Protein AF-A0A914HEH4-F1 (afdb_monomer_lite)

Structure (mmCIF, N/CA/C/O backbone):
data_AF-A0A914HEH4-F1
#
_entry.id   AF-A0A914HEH4-F1
#
loop_
_atom_site.group_PDB
_atom_site.id
_atom_site.type_symbol
_atom_site.label_atom_id
_atom_site.label_alt_id
_atom_site.label_comp_id
_atom_site.label_asym_id
_atom_site.label_entity_id
_atom_site.label_seq_id
_atom_site.pdbx_PDB_ins_code
_atom_site.Cartn_x
_atom_site.Cartn_y
_atom_site.Cartn_z
_atom_site.occupancy
_atom_site.B_iso_or_equiv
_atom_site.auth_seq_id
_atom_site.auth_comp_id
_atom_site.auth_asym_id
_atom_site.auth_atom_id
_atom_site.pdbx_PDB_model_num
ATOM 1 N N . MET A 1 1 ? 7.143 2.475 -22.987 1.00 46.62 1 MET A N 1
ATOM 2 C CA . MET A 1 1 ? 7.900 1.400 -22.315 1.00 46.62 1 MET A CA 1
ATOM 3 C C . MET A 1 1 ? 6.890 0.504 -21.623 1.00 46.62 1 MET A C 1
ATOM 5 O O . MET A 1 1 ? 6.041 1.029 -20.912 1.00 46.62 1 MET A O 1
ATOM 9 N N . ALA A 1 2 ? 6.877 -0.792 -21.928 1.00 50.47 2 ALA A N 1
ATOM 10 C CA . ALA A 1 2 ? 6.010 -1.737 -21.229 1.00 50.47 2 ALA A CA 1
ATOM 11 C C . ALA A 1 2 ? 6.689 -2.103 -19.906 1.00 50.47 2 ALA A C 1
ATOM 13 O O . ALA A 1 2 ? 7.852 -2.482 -19.919 1.00 50.47 2 ALA A O 1
ATOM 14 N N . VAL A 1 3 ? 5.987 -1.950 -18.785 1.00 66.00 3 VAL A N 1
ATOM 15 C CA . VAL A 1 3 ? 6.497 -2.358 -17.470 1.00 66.00 3 VAL A CA 1
ATOM 16 C C . VAL A 1 3 ? 6.134 -3.824 -17.281 1.00 66.00 3 VAL A C 1
ATOM 18 O O . VAL A 1 3 ? 4.951 -4.175 -17.317 1.00 66.00 3 VAL A O 1
ATOM 21 N N . SER A 1 4 ? 7.134 -4.685 -17.123 1.00 76.50 4 SER A N 1
ATOM 22 C CA . SER A 1 4 ? 6.927 -6.079 -16.739 1.00 76.50 4 SER A CA 1
ATOM 23 C C . SER A 1 4 ? 6.820 -6.169 -15.211 1.00 76.50 4 SER A C 1
ATOM 25 O O . SER A 1 4 ? 7.372 -5.349 -14.479 1.00 76.50 4 SER A O 1
ATOM 27 N N . MET A 1 5 ? 6.029 -7.116 -14.705 1.00 83.50 5 MET A N 1
ATOM 28 C CA . MET A 1 5 ? 5.818 -7.304 -13.266 1.00 83.50 5 MET A CA 1
ATOM 29 C C . MET A 1 5 ? 6.106 -8.747 -12.882 1.00 83.50 5 MET A C 1
ATOM 31 O O . MET A 1 5 ? 5.679 -9.666 -13.578 1.00 83.50 5 MET A O 1
ATOM 35 N N . ILE A 1 6 ? 6.766 -8.933 -11.741 1.00 84.12 6 ILE A N 1
ATOM 36 C CA . ILE A 1 6 ? 7.040 -10.248 -11.158 1.00 84.12 6 ILE A CA 1
ATOM 37 C C . ILE A 1 6 ? 6.325 -10.388 -9.820 1.00 84.12 6 ILE A C 1
ATOM 39 O O . ILE A 1 6 ? 6.204 -9.433 -9.051 1.00 84.12 6 ILE A O 1
ATOM 43 N N . ARG A 1 7 ? 5.850 -11.605 -9.548 1.00 84.94 7 ARG A N 1
ATOM 44 C CA . ARG A 1 7 ? 5.391 -12.034 -8.226 1.00 84.94 7 ARG A CA 1
ATOM 45 C C . ARG A 1 7 ? 6.546 -12.712 -7.510 1.00 84.94 7 ARG A C 1
ATOM 47 O O . ARG A 1 7 ? 7.083 -13.697 -8.003 1.00 84.94 7 ARG A O 1
ATOM 54 N N . HIS A 1 8 ? 6.902 -12.191 -6.347 1.00 82.88 8 HIS A N 1
ATOM 55 C CA . HIS A 1 8 ? 7.969 -12.729 -5.516 1.00 82.88 8 HIS A CA 1
ATOM 56 C C . HIS A 1 8 ? 7.427 -13.069 -4.128 1.00 82.88 8 HIS A C 1
ATOM 58 O O . HIS A 1 8 ? 6.605 -12.338 -3.580 1.00 82.88 8 HIS A O 1
ATOM 64 N N . THR A 1 9 ? 7.879 -14.167 -3.529 1.00 81.81 9 THR A N 1
ATOM 65 C CA . THR A 1 9 ? 7.542 -14.495 -2.138 1.00 81.81 9 THR A CA 1
ATOM 66 C C . THR A 1 9 ? 8.426 -13.670 -1.206 1.00 81.81 9 THR A C 1
ATOM 68 O O . THR A 1 9 ? 9.646 -13.722 -1.350 1.00 81.81 9 THR A O 1
ATOM 71 N N . PRO A 1 10 ? 7.878 -12.926 -0.231 1.00 68.50 10 PRO A N 1
ATOM 72 C CA . PRO A 1 10 ? 8.668 -12.066 0.641 1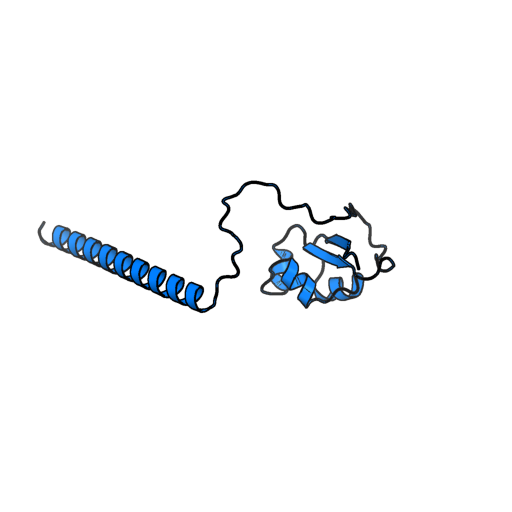.00 68.50 10 PRO A CA 1
ATOM 73 C C . PRO A 1 10 ? 9.407 -12.879 1.713 1.00 68.50 10 PRO A C 1
ATOM 75 O O . PRO A 1 10 ? 9.090 -12.839 2.896 1.00 68.50 10 PRO A O 1
ATOM 78 N N . ALA A 1 11 ? 10.417 -13.633 1.285 1.00 68.44 11 ALA A N 1
ATOM 79 C CA . ALA A 1 11 ? 11.369 -14.300 2.169 1.00 68.44 11 ALA A CA 1
ATOM 80 C C . ALA A 1 11 ? 12.499 -13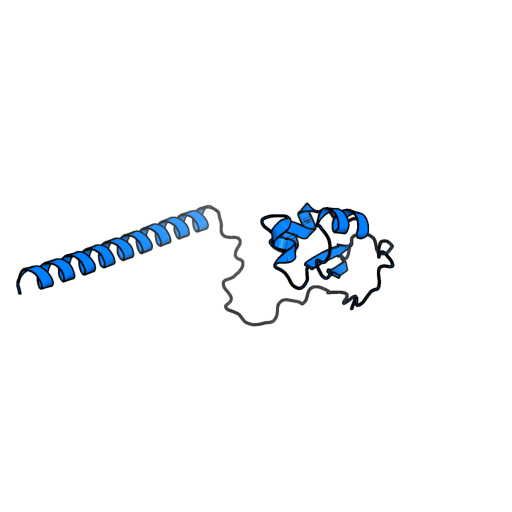.355 2.613 1.00 68.44 11 ALA A C 1
ATOM 82 O O . ALA A 1 11 ? 13.276 -13.684 3.506 1.00 68.44 11 ALA A O 1
ATOM 83 N N . ARG A 1 12 ? 12.619 -12.188 1.971 1.00 68.81 12 ARG A N 1
ATOM 84 C CA . ARG A 1 12 ? 13.696 -11.222 2.194 1.00 68.81 12 ARG A CA 1
ATOM 85 C C . ARG A 1 12 ? 13.148 -9.811 2.420 1.00 68.81 12 ARG A C 1
ATOM 87 O O . ARG A 1 12 ? 11.984 -9.539 2.144 1.00 68.81 12 ARG A O 1
ATOM 94 N N . SER A 1 13 ? 14.000 -8.910 2.908 1.00 82.56 13 SER A N 1
ATOM 95 C CA . SER A 1 13 ? 13.651 -7.506 3.154 1.00 82.56 13 SER A CA 1
ATOM 96 C C . SER A 1 13 ? 13.430 -6.720 1.857 1.00 82.56 13 SER A C 1
ATOM 98 O O . SER A 1 13 ? 13.996 -7.044 0.813 1.00 82.56 13 SER A O 1
ATOM 100 N N . THR A 1 14 ? 12.669 -5.630 1.928 1.00 78.19 14 THR A N 1
ATOM 101 C CA . THR A 1 14 ? 12.433 -4.692 0.813 1.00 78.19 14 THR A CA 1
ATOM 102 C C . THR A 1 14 ? 13.727 -4.188 0.166 1.00 78.19 14 THR A C 1
ATOM 104 O O . THR A 1 14 ? 13.833 -4.210 -1.056 1.00 78.19 14 THR A O 1
ATOM 107 N N . ASN A 1 15 ? 14.740 -3.843 0.968 1.00 84.25 15 ASN A N 1
ATOM 108 C CA . ASN A 1 15 ? 16.058 -3.412 0.478 1.00 84.25 15 ASN A CA 1
ATOM 109 C C . ASN A 1 15 ? 16.745 -4.489 -0.375 1.00 84.25 15 ASN A C 1
ATOM 111 O O . ASN A 1 15 ? 17.398 -4.193 -1.370 1.00 84.25 15 ASN A O 1
ATOM 115 N N . SER A 1 16 ? 16.601 -5.761 0.005 1.00 82.88 16 SER A N 1
ATOM 116 C CA . SER A 1 16 ? 17.177 -6.850 -0.783 1.00 82.88 16 SER A CA 1
ATOM 117 C C . SER A 1 16 ? 16.453 -7.039 -2.118 1.00 82.88 16 SER A C 1
ATOM 119 O O . SER A 1 16 ? 17.099 -7.372 -3.106 1.00 82.88 16 SER A O 1
ATOM 121 N N . LEU A 1 17 ? 15.138 -6.789 -2.163 1.00 82.56 17 LEU A N 1
ATOM 122 C CA . LEU A 1 17 ? 14.346 -6.850 -3.392 1.00 82.56 17 LEU A CA 1
ATOM 123 C C . LEU A 1 17 ? 14.712 -5.713 -4.346 1.00 82.56 17 LEU A C 1
ATOM 125 O O . LEU A 1 17 ? 14.886 -5.959 -5.535 1.00 82.56 17 LEU A O 1
ATOM 129 N N . GLU A 1 18 ? 14.898 -4.504 -3.818 1.00 84.50 18 GLU A N 1
ATOM 130 C CA . GLU A 1 18 ? 15.374 -3.344 -4.578 1.00 84.50 18 GLU A CA 1
ATOM 131 C C . GLU A 1 18 ? 16.719 -3.626 -5.259 1.00 84.50 18 GLU A C 1
ATOM 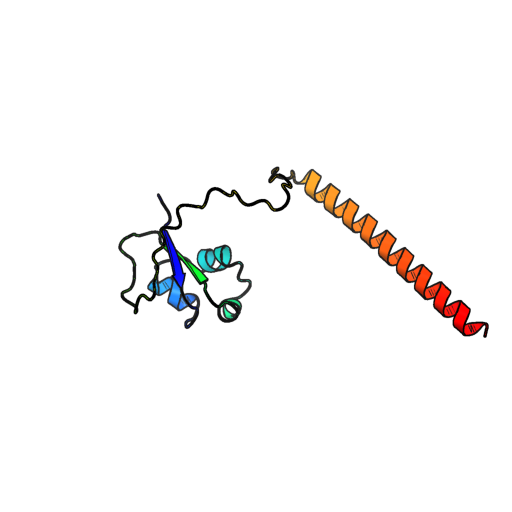133 O O . GLU A 1 18 ? 16.856 -3.426 -6.464 1.00 84.50 18 GLU A O 1
ATOM 138 N N . LEU A 1 19 ? 17.683 -4.193 -4.526 1.00 82.94 19 LEU A N 1
ATOM 139 C CA . LEU A 1 19 ? 18.986 -4.559 -5.091 1.00 82.94 19 LEU A CA 1
ATOM 140 C C . LEU A 1 19 ? 18.908 -5.709 -6.105 1.00 82.94 19 LEU A C 1
ATOM 142 O O . LEU A 1 19 ? 19.648 -5.707 -7.085 1.00 82.94 19 LEU A O 1
ATOM 146 N N . CYS A 1 20 ? 18.039 -6.697 -5.875 1.00 81.25 20 CYS A N 1
ATOM 147 C CA . CYS A 1 20 ? 17.923 -7.864 -6.753 1.00 81.25 20 CYS A CA 1
ATOM 148 C C . CYS A 1 20 ? 17.275 -7.514 -8.097 1.00 81.25 20 CYS A C 1
ATOM 150 O O . CYS A 1 20 ? 17.753 -7.955 -9.139 1.00 81.25 20 CYS A O 1
ATOM 152 N N . TYR A 1 21 ? 16.194 -6.735 -8.068 1.00 79.44 21 TYR A N 1
ATOM 153 C CA . TYR A 1 21 ? 15.364 -6.460 -9.243 1.00 79.44 21 TYR A CA 1
ATOM 154 C C . TYR A 1 21 ? 15.614 -5.074 -9.857 1.00 79.44 21 TYR A C 1
ATOM 156 O O . TYR A 1 21 ? 14.959 -4.713 -10.831 1.00 79.44 21 TYR A O 1
ATOM 164 N N . LYS A 1 22 ? 16.555 -4.295 -9.295 1.00 82.56 22 LYS A N 1
ATOM 165 C CA . LYS A 1 22 ? 16.818 -2.888 -9.656 1.00 82.56 22 LYS A CA 1
ATOM 166 C C . LYS A 1 22 ? 15.545 -2.029 -9.669 1.00 82.56 22 LYS A C 1
ATOM 168 O O . LYS A 1 22 ? 15.417 -1.086 -10.447 1.00 82.56 22 LYS A O 1
ATOM 173 N N . SER A 1 23 ? 14.599 -2.354 -8.797 1.00 84.00 23 SER A N 1
ATOM 174 C CA . SER A 1 23 ? 13.326 -1.645 -8.654 1.00 84.00 23 SER A CA 1
ATOM 175 C C . SER A 1 23 ? 13.402 -0.690 -7.477 1.00 84.00 23 SER A C 1
ATOM 177 O O . SER A 1 23 ? 13.978 -1.037 -6.450 1.00 84.00 23 SER A O 1
ATOM 179 N N . SER A 1 24 ? 12.750 0.469 -7.551 1.00 88.25 24 SER A N 1
ATOM 180 C CA . SER A 1 24 ? 12.715 1.367 -6.397 1.00 88.25 24 SER A CA 1
ATOM 181 C C . SER A 1 24 ? 11.908 0.762 -5.244 1.00 88.25 24 SER A C 1
ATOM 183 O O . SER A 1 24 ? 10.756 0.343 -5.422 1.00 88.25 24 SER A O 1
ATOM 185 N N . MET A 1 25 ? 12.457 0.808 -4.024 1.00 87.69 25 MET A N 1
ATOM 186 C CA . MET A 1 25 ? 11.731 0.416 -2.810 1.00 87.69 25 MET A CA 1
ATOM 187 C C . MET A 1 25 ? 10.390 1.158 -2.681 1.00 87.69 25 MET A C 1
ATOM 189 O O . MET A 1 25 ? 9.392 0.575 -2.246 1.00 87.69 25 MET A O 1
ATOM 193 N N . PHE A 1 26 ? 10.342 2.438 -3.066 1.00 88.12 26 PHE A N 1
ATOM 194 C CA . PHE A 1 26 ? 9.116 3.236 -3.012 1.00 88.12 26 PHE A CA 1
ATOM 195 C C . PHE A 1 26 ? 8.024 2.665 -3.924 1.00 88.12 26 PHE A C 1
ATOM 197 O O . PHE A 1 26 ? 6.859 2.580 -3.533 1.00 88.12 26 PHE A O 1
ATOM 204 N N . GLU A 1 27 ? 8.392 2.220 -5.122 1.00 88.31 27 GLU A N 1
ATOM 205 C CA . GLU A 1 27 ? 7.447 1.661 -6.085 1.00 88.31 27 GLU A CA 1
ATOM 206 C C . GLU A 1 27 ? 6.935 0.295 -5.648 1.00 88.31 27 GLU A C 1
ATOM 208 O O . GLU A 1 27 ? 5.729 0.052 -5.719 1.00 88.31 27 GLU A O 1
ATOM 213 N N . ILE A 1 28 ? 7.818 -0.552 -5.109 1.00 88.38 28 ILE A N 1
ATOM 214 C CA . ILE A 1 28 ? 7.438 -1.840 -4.517 1.00 88.38 28 ILE A CA 1
ATOM 215 C C . ILE A 1 28 ? 6.431 -1.613 -3.381 1.00 88.38 28 ILE A C 1
ATOM 217 O O . ILE A 1 28 ? 5.381 -2.265 -3.340 1.00 88.38 28 ILE A O 1
ATOM 221 N N . LYS A 1 29 ? 6.696 -0.650 -2.485 1.00 90.56 29 LYS A N 1
ATOM 222 C CA . LYS A 1 29 ? 5.776 -0.283 -1.393 1.00 90.56 29 LYS A CA 1
ATOM 223 C C . LYS A 1 29 ? 4.436 0.216 -1.921 1.00 90.56 29 LYS A C 1
ATOM 225 O O . LYS A 1 29 ? 3.394 -0.256 -1.464 1.00 90.56 29 LYS A O 1
ATOM 230 N N . ARG A 1 30 ? 4.453 1.119 -2.904 1.00 91.25 30 ARG A N 1
ATOM 231 C CA . ARG A 1 30 ? 3.248 1.700 -3.512 1.00 91.25 30 ARG A CA 1
ATOM 232 C C . ARG A 1 30 ? 2.383 0.635 -4.186 1.00 91.25 30 ARG A C 1
ATOM 234 O O . ARG A 1 30 ? 1.189 0.560 -3.902 1.00 91.25 30 ARG A O 1
ATOM 241 N N . LEU A 1 31 ? 2.977 -0.219 -5.020 1.00 90.06 31 LEU A N 1
ATOM 242 C CA . LEU A 1 31 ? 2.271 -1.289 -5.738 1.00 90.06 31 LEU A CA 1
ATOM 243 C C . LEU A 1 31 ? 1.640 -2.300 -4.782 1.00 90.06 31 LEU A C 1
ATOM 245 O O . LEU A 1 31 ? 0.507 -2.739 -4.979 1.00 90.06 31 LEU A O 1
ATOM 249 N N . ASN A 1 32 ? 2.345 -2.623 -3.701 1.00 88.50 32 ASN A N 1
ATOM 250 C CA . ASN A 1 32 ? 1.865 -3.569 -2.704 1.00 88.50 32 ASN A CA 1
ATOM 251 C C . ASN A 1 32 ? 1.075 -2.911 -1.568 1.00 88.50 32 ASN A C 1
ATOM 253 O O . ASN A 1 32 ? 0.688 -3.623 -0.644 1.00 88.50 32 ASN A O 1
ATOM 257 N N . LYS A 1 33 ? 0.797 -1.602 -1.608 1.00 91.75 33 LYS A N 1
ATOM 258 C CA . LYS A 1 33 ? 0.085 -0.873 -0.539 1.00 91.75 33 LYS A CA 1
ATOM 259 C C . LYS A 1 33 ? 0.681 -1.138 0.856 1.00 91.75 33 LYS A C 1
ATOM 261 O O . LYS A 1 33 ? -0.047 -1.384 1.818 1.00 91.75 33 LYS A O 1
ATOM 266 N N . LEU A 1 34 ? 2.011 -1.159 0.945 1.00 90.44 34 LEU A N 1
ATOM 267 C CA . LEU A 1 34 ? 2.736 -1.404 2.192 1.00 90.44 34 LEU A CA 1
ATOM 268 C C . LEU A 1 34 ? 2.924 -0.087 2.943 1.00 90.44 34 LEU A C 1
ATOM 270 O O . LEU A 1 34 ? 3.410 0.888 2.375 1.00 90.44 34 LEU A O 1
ATOM 274 N N . TRP A 1 35 ? 2.571 -0.080 4.227 1.00 88.50 35 TRP A N 1
ATOM 275 C CA . TRP A 1 35 ? 2.723 1.084 5.107 1.00 88.50 35 TRP A CA 1
ATOM 276 C C . TRP A 1 35 ? 4.099 1.128 5.783 1.00 88.50 35 TRP A C 1
ATOM 278 O O . TRP A 1 35 ? 4.599 2.197 6.117 1.00 88.50 35 TRP A O 1
ATOM 288 N N . SER A 1 36 ? 4.727 -0.035 5.967 1.00 88.50 36 SER A N 1
ATOM 289 C CA . SER A 1 36 ? 6.061 -0.197 6.548 1.00 88.50 36 SER A CA 1
ATOM 290 C C . SER A 1 36 ? 6.803 -1.353 5.875 1.00 88.50 36 SER A C 1
ATOM 292 O O . SER A 1 36 ? 6.177 -2.222 5.269 1.00 88.50 36 SER A O 1
ATOM 294 N N . ASP A 1 37 ? 8.130 -1.408 6.015 1.00 86.56 37 ASP A N 1
ATOM 295 C CA . ASP A 1 37 ? 8.940 -2.517 5.482 1.00 86.56 37 ASP A CA 1
ATOM 296 C C . ASP A 1 37 ? 8.548 -3.874 6.074 1.00 86.56 37 ASP A C 1
ATOM 298 O O . ASP A 1 37 ? 8.525 -4.881 5.374 1.00 86.56 37 ASP A O 1
ATOM 302 N N . GLN A 1 38 ? 8.155 -3.893 7.349 1.00 87.38 38 GLN A N 1
ATOM 303 C CA . GLN A 1 38 ? 7.729 -5.115 8.032 1.00 87.38 38 GLN A CA 1
ATOM 304 C C . GLN A 1 38 ? 6.381 -5.641 7.519 1.00 87.38 38 GLN A C 1
ATOM 306 O O . GLN A 1 38 ? 6.111 -6.834 7.615 1.00 87.38 38 GLN A O 1
ATOM 311 N N . SER A 1 39 ? 5.556 -4.779 6.910 1.00 87.31 39 SER A N 1
ATOM 312 C CA . SER A 1 39 ? 4.272 -5.188 6.316 1.00 87.31 39 SER A CA 1
ATOM 313 C C . SER A 1 39 ? 4.449 -6.166 5.148 1.00 87.31 39 SER A C 1
ATOM 315 O O . SER A 1 39 ? 3.495 -6.835 4.755 1.00 87.31 39 SER A O 1
ATOM 317 N N . LEU A 1 40 ? 5.660 -6.249 4.587 1.00 86.50 40 LEU A N 1
ATOM 318 C CA . LEU A 1 40 ? 6.010 -7.174 3.516 1.00 86.50 40 LEU A CA 1
ATOM 319 C C . LEU A 1 40 ? 5.808 -8.638 3.941 1.00 86.50 40 LEU A C 1
ATOM 321 O O . LEU A 1 40 ? 5.246 -9.420 3.182 1.00 86.50 40 LEU A O 1
ATOM 325 N N . TYR A 1 41 ? 6.187 -8.983 5.177 1.00 85.62 41 TYR A N 1
ATOM 326 C CA . TYR A 1 41 ? 6.107 -10.350 5.709 1.00 85.62 41 TYR A CA 1
ATOM 327 C C . TYR A 1 41 ? 4.676 -10.812 5.999 1.00 85.62 41 TYR A C 1
ATOM 329 O O . TYR A 1 41 ? 4.429 -11.998 6.196 1.00 85.62 41 TYR A O 1
ATOM 337 N N . CYS A 1 42 ? 3.713 -9.889 6.013 1.00 85.56 42 CYS A N 1
ATOM 338 C CA . CYS A 1 42 ? 2.298 -10.216 6.170 1.00 85.56 42 CYS A CA 1
ATOM 339 C C . CYS A 1 42 ? 1.649 -10.675 4.857 1.00 85.56 42 CYS A C 1
ATOM 341 O O . CYS A 1 42 ? 0.470 -11.033 4.854 1.00 85.56 42 CYS A O 1
ATOM 343 N N . LYS A 1 43 ? 2.375 -10.621 3.733 1.00 83.81 43 LYS A N 1
ATOM 344 C CA . LYS A 1 43 ? 1.856 -10.999 2.420 1.00 83.81 43 LYS A CA 1
ATOM 345 C C . LYS A 1 43 ? 2.442 -12.326 1.948 1.00 83.81 43 LYS A C 1
ATOM 347 O O . LYS A 1 43 ? 3.629 -12.560 2.135 1.00 83.81 43 LYS A O 1
ATOM 352 N N . PRO A 1 44 ? 1.641 -13.173 1.282 1.00 85.19 44 PRO A N 1
ATOM 353 C CA . PRO A 1 44 ? 2.160 -14.392 0.667 1.00 85.19 44 PRO A CA 1
ATOM 354 C C . PRO A 1 44 ? 3.022 -14.085 -0.568 1.00 85.19 44 PRO A C 1
ATOM 356 O O . PRO A 1 44 ? 3.983 -14.793 -0.849 1.00 85.19 44 PRO A O 1
ATOM 359 N N . GLU A 1 45 ? 2.698 -13.009 -1.289 1.00 88.06 45 GLU A N 1
ATOM 360 C CA . GLU A 1 45 ? 3.383 -12.582 -2.507 1.00 88.06 45 GLU A CA 1
ATOM 361 C C . GLU A 1 45 ? 3.439 -11.059 -2.590 1.00 88.06 45 GLU A C 1
ATOM 363 O O . GLU A 1 45 ? 2.541 -10.353 -2.111 1.00 88.06 45 GLU A O 1
ATOM 368 N N . VAL A 1 46 ? 4.483 -10.563 -3.245 1.00 88.25 46 VAL A N 1
ATOM 369 C CA . VAL A 1 46 ? 4.722 -9.146 -3.492 1.00 88.25 46 VAL A CA 1
ATOM 370 C C . VAL A 1 46 ? 4.980 -8.910 -4.974 1.00 88.25 46 VAL A C 1
ATOM 372 O O . VAL A 1 46 ? 5.658 -9.690 -5.639 1.00 88.25 46 VAL A O 1
ATOM 375 N N . LEU A 1 47 ? 4.393 -7.839 -5.497 1.00 88.00 47 LEU A N 1
ATOM 376 C CA . LEU A 1 47 ? 4.535 -7.414 -6.885 1.00 88.00 47 LEU A CA 1
ATOM 377 C C . LEU A 1 47 ? 5.749 -6.500 -7.031 1.00 88.00 47 LEU A C 1
ATOM 379 O O . LEU A 1 47 ? 5.855 -5.502 -6.318 1.00 88.00 47 LEU A O 1
ATOM 383 N N . ILE A 1 48 ? 6.641 -6.821 -7.958 1.00 88.31 48 ILE A N 1
ATOM 384 C CA . ILE A 1 4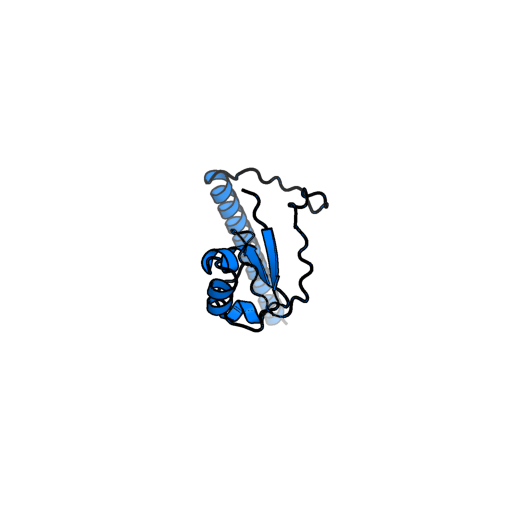8 ? 7.870 -6.063 -8.196 1.00 88.31 48 ILE A CA 1
ATOM 385 C C . ILE A 1 48 ? 7.876 -5.588 -9.656 1.00 88.31 48 ILE A C 1
ATOM 387 O O . ILE A 1 48 ? 7.702 -6.421 -10.549 1.00 88.31 48 ILE A O 1
ATOM 391 N N . PRO A 1 49 ? 8.025 -4.274 -9.916 1.00 85.81 49 PRO A N 1
ATOM 392 C CA . PRO A 1 49 ? 8.109 -3.745 -11.271 1.00 85.81 49 PRO A CA 1
ATOM 393 C C . PRO A 1 49 ? 9.524 -3.923 -11.829 1.00 85.81 49 PRO A C 1
ATOM 395 O O . PRO A 1 49 ? 10.497 -3.591 -11.155 1.00 85.81 49 PRO A O 1
ATOM 398 N N . ILE A 1 50 ? 9.641 -4.398 -13.065 1.00 83.88 50 ILE A N 1
ATOM 399 C CA . ILE A 1 50 ? 10.911 -4.493 -13.786 1.00 83.88 50 ILE A CA 1
ATOM 400 C C . ILE A 1 50 ? 10.898 -3.489 -14.931 1.00 83.88 50 ILE A C 1
ATOM 402 O O . ILE A 1 50 ? 9.963 -3.434 -15.734 1.00 83.88 50 ILE A O 1
ATOM 406 N N . PHE A 1 51 ? 11.949 -2.676 -14.968 1.00 76.44 51 PHE A N 1
ATOM 407 C CA . PHE A 1 51 ? 12.139 -1.632 -15.972 1.00 76.44 51 PHE A CA 1
ATOM 408 C C . PHE A 1 51 ? 13.124 -2.046 -17.067 1.00 76.44 51 PHE A C 1
ATOM 410 O O . PHE A 1 51 ? 12.985 -1.585 -18.197 1.00 76.44 51 PHE A O 1
ATOM 417 N N . ASP A 1 52 ? 14.042 -2.962 -16.748 1.00 70.69 52 ASP A N 1
ATOM 418 C CA . ASP A 1 52 ? 15.046 -3.487 -17.668 1.00 70.69 52 ASP A CA 1
ATOM 419 C C . ASP A 1 52 ? 14.793 -4.978 -17.920 1.00 70.69 52 ASP A C 1
ATOM 421 O O . ASP A 1 52 ? 14.847 -5.782 -16.987 1.00 70.69 52 ASP A O 1
ATOM 425 N N . ASP A 1 53 ? 14.570 -5.366 -19.180 1.00 61.84 53 ASP A N 1
ATOM 426 C CA . ASP A 1 53 ? 14.357 -6.772 -19.572 1.00 61.84 53 ASP A CA 1
ATOM 427 C C . ASP A 1 53 ? 15.565 -7.682 -19.236 1.00 61.84 53 ASP A C 1
ATOM 429 O O . ASP A 1 53 ? 15.409 -8.896 -19.115 1.00 61.84 53 ASP A O 1
ATOM 433 N N . ASP A 1 54 ? 16.749 -7.103 -19.008 1.00 58.06 54 ASP A N 1
ATOM 434 C CA . ASP A 1 54 ? 17.986 -7.826 -18.679 1.00 58.06 54 ASP A CA 1
ATOM 435 C C . ASP A 1 54 ? 18.177 -8.089 -17.172 1.00 58.06 54 ASP A C 1
ATOM 437 O O . ASP A 1 54 ? 19.153 -8.725 -16.766 1.00 58.06 54 ASP A O 1
ATOM 441 N N . CYS A 1 55 ? 17.286 -7.583 -16.310 1.00 55.12 55 CYS A N 1
ATOM 442 C CA . CYS A 1 55 ? 17.474 -7.606 -14.858 1.00 55.12 55 CYS A CA 1
ATOM 443 C C . CYS A 1 55 ? 16.564 -8.611 -14.140 1.00 55.12 55 CYS A C 1
ATOM 445 O O . CYS A 1 55 ? 15.861 -8.269 -13.189 1.00 55.12 55 CYS A O 1
ATOM 447 N N . VAL A 1 56 ? 16.597 -9.871 -14.571 1.00 58.34 56 VAL A N 1
ATOM 448 C CA . VAL A 1 56 ? 16.013 -10.984 -13.810 1.00 58.34 56 VAL A CA 1
ATOM 449 C C . VAL A 1 56 ? 17.153 -11.725 -13.108 1.00 58.34 56 VAL A C 1
ATOM 45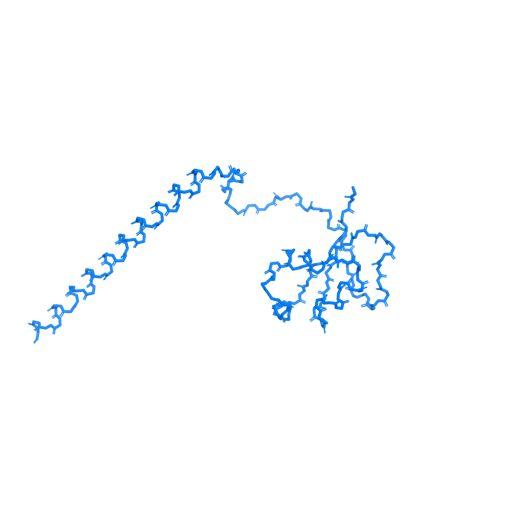1 O O . VAL A 1 56 ? 17.937 -12.412 -13.769 1.00 58.34 56 VAL A O 1
ATOM 454 N N . PRO A 1 57 ? 17.336 -11.568 -11.786 1.00 56.81 57 PRO A N 1
ATOM 455 C CA . PRO A 1 57 ? 18.357 -12.322 -11.077 1.00 56.81 57 PRO A CA 1
ATOM 456 C C . PRO A 1 57 ? 18.008 -13.815 -11.137 1.00 56.81 57 PRO A C 1
ATOM 458 O O . PRO A 1 57 ? 16.883 -14.201 -10.833 1.00 56.81 57 PRO A O 1
ATOM 461 N N . ASN A 1 58 ? 18.984 -14.655 -11.504 1.00 51.50 58 ASN A N 1
ATOM 462 C CA . ASN A 1 58 ? 18.915 -16.126 -11.511 1.00 51.50 58 ASN A CA 1
ATOM 463 C C . ASN A 1 58 ? 18.743 -16.699 -10.084 1.00 51.50 58 ASN A C 1
ATOM 465 O O . ASN A 1 58 ? 19.608 -17.402 -9.564 1.00 51.50 58 ASN A O 1
ATOM 469 N N . LEU A 1 59 ? 17.653 -16.363 -9.402 1.00 49.97 59 LEU A N 1
ATOM 470 C CA . LEU A 1 59 ? 17.310 -16.846 -8.071 1.00 49.97 59 LEU A CA 1
ATOM 471 C C . LEU A 1 59 ? 16.112 -17.773 -8.221 1.00 49.97 59 LEU A C 1
ATOM 473 O O . LEU A 1 59 ? 14.992 -17.286 -8.251 1.00 49.97 59 LEU A O 1
ATOM 477 N N . SER A 1 60 ? 16.376 -19.082 -8.352 1.00 43.09 60 SER A N 1
ATOM 478 C CA . SER A 1 60 ? 15.405 -20.192 -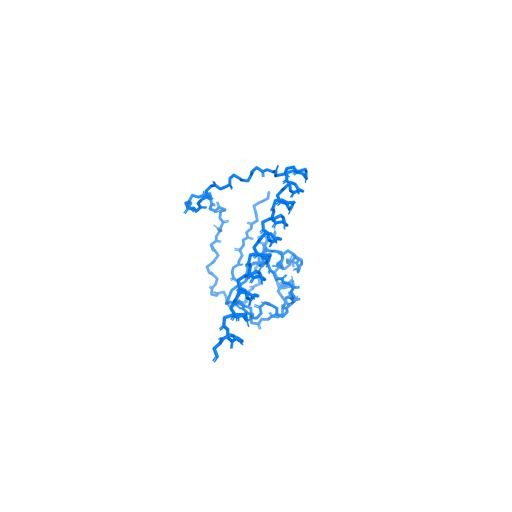8.368 1.00 43.09 60 SER A CA 1
ATOM 479 C C . SER A 1 60 ? 13.968 -19.749 -8.629 1.00 43.09 60 SER A C 1
ATOM 481 O O . SER A 1 60 ? 13.125 -19.714 -7.731 1.00 43.09 60 SER A O 1
ATOM 483 N N . LEU A 1 61 ? 13.742 -19.361 -9.882 1.00 48.69 61 LEU A N 1
ATOM 484 C CA . LEU A 1 61 ? 12.469 -18.924 -10.407 1.00 48.69 61 LEU A CA 1
ATOM 485 C C . LEU A 1 61 ? 11.462 -20.073 -10.288 1.00 48.69 61 LEU A C 1
ATOM 487 O O . LEU A 1 61 ? 11.341 -20.897 -11.188 1.00 48.69 61 LEU A O 1
ATOM 491 N N . ASN A 1 62 ? 10.647 -20.065 -9.237 1.00 44.69 62 ASN A N 1
ATOM 492 C CA . ASN A 1 62 ? 9.275 -20.575 -9.344 1.00 44.69 62 ASN A CA 1
ATOM 493 C C . ASN A 1 62 ? 8.379 -19.524 -10.045 1.00 44.69 62 ASN A C 1
ATOM 495 O O . ASN A 1 62 ? 7.177 -19.425 -9.801 1.00 44.69 62 ASN A O 1
ATOM 499 N N . GLU A 1 63 ? 8.992 -18.680 -10.881 1.00 50.44 63 GLU A N 1
ATOM 500 C CA . GLU A 1 63 ? 8.403 -17.507 -11.499 1.00 50.44 63 GLU A CA 1
ATOM 501 C C . GLU A 1 63 ? 7.623 -17.938 -12.735 1.00 50.44 63 GLU A C 1
ATOM 503 O O . GLU A 1 63 ? 8.161 -18.183 -13.816 1.00 50.44 63 GLU A O 1
ATOM 508 N N . LYS A 1 64 ? 6.302 -17.950 -12.587 1.00 48.66 64 LYS A N 1
ATOM 509 C CA . LYS A 1 64 ? 5.445 -17.612 -13.714 1.00 48.66 64 LYS A CA 1
ATOM 510 C C . LYS A 1 64 ? 5.692 -16.135 -14.001 1.00 48.66 64 LYS A C 1
ATOM 512 O O . LYS A 1 64 ? 5.116 -15.266 -13.349 1.00 48.66 64 LYS A O 1
ATOM 517 N N . THR A 1 65 ? 6.585 -15.850 -14.946 1.00 47.84 65 THR A N 1
ATOM 518 C CA . THR A 1 65 ? 6.662 -14.554 -15.627 1.00 47.84 65 THR A CA 1
ATOM 519 C C . THR A 1 65 ? 5.408 -14.414 -16.482 1.00 47.84 65 THR A C 1
ATOM 521 O O . THR A 1 65 ? 5.427 -14.462 -17.711 1.00 47.84 65 THR A O 1
ATOM 524 N N . ASP A 1 66 ? 4.266 -14.266 -15.816 1.00 45.34 66 ASP A N 1
ATOM 525 C CA . ASP A 1 66 ? 3.085 -13.766 -16.478 1.00 45.34 66 ASP A CA 1
ATOM 526 C C . ASP A 1 66 ? 3.444 -12.337 -16.866 1.00 45.34 66 ASP A C 1
ATOM 528 O O . ASP A 1 66 ? 3.564 -11.451 -16.020 1.00 45.34 66 ASP A O 1
ATOM 532 N N . ARG A 1 67 ? 3.667 -12.107 -18.164 1.00 46.09 67 ARG A N 1
ATOM 533 C CA . ARG A 1 67 ? 3.567 -10.765 -18.729 1.00 46.09 67 ARG A CA 1
ATOM 534 C C . ARG A 1 67 ? 2.142 -10.328 -18.435 1.00 46.09 67 ARG A C 1
ATOM 536 O O . ARG A 1 67 ? 1.237 -10.600 -19.223 1.00 46.09 67 ARG A O 1
ATOM 543 N N . ILE A 1 68 ? 1.932 -9.710 -17.274 1.00 47.41 68 ILE A N 1
ATOM 544 C CA . ILE A 1 68 ? 0.671 -9.085 -16.904 1.00 47.41 68 ILE A CA 1
ATOM 545 C C . ILE A 1 68 ? 0.557 -7.878 -17.832 1.00 47.41 68 ILE A C 1
ATOM 547 O O . ILE A 1 68 ? 0.859 -6.743 -17.478 1.00 47.41 68 ILE A O 1
ATOM 551 N N . ARG A 1 69 ? 0.158 -8.139 -19.080 1.00 45.81 69 ARG A N 1
ATOM 552 C CA . ARG A 1 69 ? -0.469 -7.144 -19.930 1.00 45.81 69 ARG A CA 1
ATOM 553 C C . ARG A 1 69 ? -1.690 -6.745 -19.130 1.00 45.81 69 ARG A C 1
ATOM 555 O O . ARG A 1 69 ? -2.557 -7.595 -18.944 1.00 45.81 69 ARG A O 1
ATOM 562 N N . ASN A 1 70 ? -1.665 -5.527 -18.583 1.00 41.88 70 ASN A N 1
ATOM 563 C CA . ASN A 1 70 ? -2.728 -4.952 -17.763 1.00 41.88 70 ASN A CA 1
ATOM 564 C C . ASN A 1 70 ? -4.068 -5.566 -18.171 1.00 41.88 70 ASN A C 1
ATOM 566 O O . ASN A 1 70 ? -4.491 -5.331 -19.311 1.00 41.88 70 ASN A O 1
ATOM 570 N N . PRO A 1 71 ? -4.689 -6.414 -17.331 1.00 42.31 71 PRO A N 1
ATOM 571 C CA . PRO A 1 71 ? -5.999 -6.918 -17.659 1.00 42.31 71 PRO A CA 1
ATOM 572 C C . PRO A 1 71 ? -6.881 -5.682 -17.750 1.00 42.31 71 PRO A C 1
ATOM 574 O O . PRO A 1 71 ? -7.069 -4.962 -16.770 1.00 42.31 71 PRO A O 1
ATOM 577 N N . SER A 1 72 ? -7.339 -5.398 -18.969 1.00 49.94 72 SER A N 1
ATOM 578 C CA . SER A 1 72 ? -8.487 -4.539 -19.206 1.00 49.94 72 SER A CA 1
ATOM 579 C C . SER A 1 72 ? -9.529 -4.923 -18.157 1.00 49.94 72 SER A C 1
ATOM 581 O O . SER A 1 72 ? -9.929 -6.085 -18.068 1.00 49.94 72 SER A O 1
ATOM 583 N N . HIS A 1 73 ? -9.824 -3.970 -17.274 1.00 41.53 73 HIS A N 1
ATOM 584 C CA . HIS A 1 73 ? -10.685 -4.130 -16.113 1.00 41.53 73 HIS A CA 1
ATOM 585 C C . HIS A 1 73 ? -12.113 -4.462 -16.563 1.00 41.53 73 HIS A C 1
ATOM 587 O O . HIS A 1 73 ? -12.957 -3.584 -16.645 1.00 41.53 73 HIS A O 1
ATOM 593 N N . ASN A 1 74 ? -12.389 -5.737 -16.825 1.00 43.12 74 ASN A N 1
ATOM 594 C CA . ASN A 1 74 ? -13.735 -6.263 -17.012 1.00 43.12 74 ASN A CA 1
ATOM 595 C C . ASN A 1 74 ? -13.992 -7.332 -15.950 1.00 43.12 74 ASN A C 1
ATOM 597 O O . ASN A 1 74 ? -13.810 -8.522 -16.190 1.00 43.12 74 ASN A O 1
ATOM 601 N N . ALA A 1 75 ? -14.392 -6.886 -14.757 1.00 37.31 75 ALA A N 1
ATOM 602 C CA . ALA A 1 75 ? -15.062 -7.717 -13.757 1.00 37.31 75 ALA A CA 1
ATOM 603 C C . ALA A 1 75 ? -15.793 -6.834 -12.729 1.00 37.31 75 ALA A C 1
ATOM 605 O O . ALA A 1 75 ? -15.287 -6.553 -11.646 1.00 37.31 75 ALA A O 1
ATOM 606 N N . ASN A 1 76 ? -16.983 -6.377 -13.121 1.00 43.78 76 ASN A N 1
ATOM 607 C CA . ASN A 1 76 ? -18.195 -6.224 -12.308 1.00 43.78 76 ASN A CA 1
ATOM 608 C C . ASN A 1 76 ? -18.002 -6.195 -10.780 1.00 43.78 76 ASN A C 1
ATOM 610 O O . ASN A 1 76 ? -18.240 -7.183 -10.082 1.00 43.78 76 ASN A O 1
ATOM 614 N N . ARG A 1 77 ? -17.667 -5.022 -10.244 1.00 40.81 77 ARG A N 1
ATOM 615 C CA . ARG A 1 77 ? -17.975 -4.672 -8.857 1.00 40.81 77 ARG A CA 1
ATOM 616 C C . ARG A 1 77 ? -18.274 -3.185 -8.800 1.00 40.81 77 ARG A C 1
ATOM 618 O O . ARG A 1 77 ? -17.353 -2.400 -8.650 1.00 40.81 77 ARG A O 1
ATOM 625 N N . ALA A 1 78 ? -19.562 -2.870 -8.944 1.00 42.53 78 ALA A N 1
ATOM 626 C CA . ALA A 1 78 ? -20.175 -1.562 -8.735 1.00 42.53 78 ALA A CA 1
ATOM 627 C C . ALA A 1 78 ? -19.329 -0.399 -9.268 1.00 42.53 78 ALA A C 1
ATOM 629 O O . ALA A 1 78 ? -18.492 0.161 -8.563 1.00 42.53 78 ALA A O 1
ATOM 630 N N . GLU A 1 79 ? -19.595 -0.057 -10.523 1.00 46.00 79 GLU A N 1
ATOM 631 C CA . GLU A 1 79 ? -19.277 1.228 -11.130 1.00 46.00 79 GLU A CA 1
ATOM 632 C C . GLU A 1 79 ? -19.744 2.361 -10.200 1.00 46.00 79 GLU A C 1
ATOM 634 O O . GLU A 1 79 ? -20.881 2.810 -10.247 1.00 46.00 79 GLU A O 1
ATOM 639 N N . ASN A 1 80 ? -18.871 2.802 -9.301 1.00 43.19 80 ASN A N 1
ATOM 640 C CA . ASN A 1 80 ? -18.751 4.220 -9.041 1.00 43.19 80 ASN A CA 1
ATOM 641 C C . ASN A 1 80 ? -17.595 4.643 -9.928 1.00 43.19 80 ASN A C 1
ATOM 643 O O . ASN A 1 80 ? -16.446 4.272 -9.678 1.00 43.19 80 ASN A O 1
ATOM 647 N N . GLU A 1 81 ? -17.960 5.304 -11.021 1.00 46.62 81 GLU A N 1
ATOM 648 C CA . GLU A 1 81 ? -17.076 6.013 -11.927 1.00 46.62 81 GLU A CA 1
ATOM 649 C C . GLU A 1 81 ? -15.865 6.555 -11.166 1.00 46.62 81 GLU A C 1
ATOM 651 O O . GLU A 1 81 ? -16.004 7.275 -10.174 1.00 46.62 81 GLU A O 1
ATOM 656 N N . LEU A 1 82 ? -14.669 6.251 -11.667 1.00 52.03 82 LEU A N 1
ATOM 657 C CA . LEU A 1 82 ? -13.493 7.079 -11.431 1.00 52.03 82 LEU A CA 1
ATOM 658 C C . LEU A 1 82 ? -13.706 8.423 -12.149 1.00 52.03 82 LEU A C 1
ATOM 660 O O . LEU A 1 82 ? -12.938 8.787 -13.033 1.00 52.03 82 LEU A O 1
ATOM 664 N N . ASN A 1 83 ? -14.775 9.144 -11.803 1.00 54.56 83 ASN A N 1
ATOM 665 C CA . ASN A 1 83 ? -14.783 10.578 -11.985 1.00 54.56 83 ASN A CA 1
ATOM 666 C C . ASN A 1 83 ? -13.662 11.074 -11.085 1.00 54.56 83 ASN A C 1
ATOM 668 O O . ASN A 1 83 ? -13.643 10.766 -9.890 1.00 54.56 83 ASN A O 1
ATOM 672 N N . GLU A 1 84 ? -12.694 11.764 -11.678 1.00 64.75 84 GLU A N 1
ATOM 673 C CA . GLU A 1 84 ? -11.741 12.577 -10.939 1.00 64.75 84 GLU A CA 1
ATOM 674 C C . GLU A 1 84 ? -12.559 13.526 -10.066 1.00 64.75 84 GLU A C 1
ATOM 676 O O . GLU A 1 84 ? -13.053 14.557 -10.526 1.00 64.75 84 GLU A O 1
ATOM 681 N N . GLU A 1 85 ? -12.807 13.116 -8.822 1.00 67.81 85 GLU A N 1
ATOM 682 C CA . GLU A 1 85 ? -13.572 13.922 -7.895 1.00 67.81 85 GLU A CA 1
ATOM 683 C C . GLU A 1 85 ? -12.826 15.242 -7.745 1.00 67.81 85 GLU A C 1
ATOM 685 O O . GLU A 1 85 ? -11.651 15.287 -7.370 1.00 67.81 85 GLU A O 1
ATOM 690 N N . THR A 1 86 ? -13.490 16.337 -8.106 1.00 85.25 86 THR A N 1
ATOM 691 C CA . THR A 1 86 ? -12.907 17.655 -7.869 1.00 85.25 86 THR A CA 1
ATOM 692 C C . THR A 1 86 ? -12.761 17.830 -6.359 1.00 85.25 86 THR A C 1
ATOM 694 O O . THR A 1 86 ? -13.572 17.315 -5.587 1.00 85.25 86 THR A O 1
ATOM 697 N N . ILE A 1 87 ? -11.748 18.572 -5.914 1.00 88.12 87 ILE A N 1
ATOM 698 C CA . ILE A 1 87 ? -11.483 18.818 -4.485 1.00 88.12 87 ILE A CA 1
ATOM 699 C C . ILE A 1 87 ? -12.749 19.307 -3.748 1.00 88.12 87 ILE A C 1
ATOM 701 O O . ILE A 1 87 ? -13.013 18.897 -2.618 1.00 88.12 87 ILE A O 1
ATOM 705 N N . ASP A 1 88 ? -13.594 20.092 -4.416 1.00 90.94 88 ASP A N 1
ATOM 706 C CA . ASP A 1 88 ? -14.876 20.552 -3.873 1.00 90.94 88 ASP A CA 1
ATOM 707 C C . ASP A 1 88 ? -15.871 19.409 -3.613 1.00 90.94 88 ASP A C 1
ATOM 709 O O . ASP A 1 88 ? -16.571 19.407 -2.600 1.00 90.94 88 ASP A O 1
ATOM 713 N N . GLN A 1 89 ? -15.921 18.406 -4.490 1.00 90.56 89 GLN A N 1
ATOM 714 C CA . GLN A 1 89 ? -16.771 17.223 -4.320 1.00 90.56 89 GLN A CA 1
ATOM 715 C C . GLN A 1 89 ? -16.270 16.345 -3.168 1.00 90.56 89 GLN A C 1
ATOM 717 O O . GLN A 1 89 ? -17.076 15.812 -2.399 1.00 90.56 89 GLN A O 1
ATOM 722 N N . LEU A 1 90 ? -14.947 16.256 -2.991 1.00 89.88 90 LEU A N 1
ATOM 723 C CA . LEU A 1 90 ? -14.347 15.592 -1.838 1.00 89.88 90 LEU A CA 1
ATOM 724 C C . LEU A 1 90 ? -14.761 16.281 -0.528 1.00 89.88 90 LEU A C 1
ATOM 726 O O . LEU A 1 90 ? -15.209 15.600 0.398 1.00 89.88 90 LEU A O 1
ATOM 730 N N . PHE A 1 91 ? -14.677 17.613 -0.449 1.00 94.62 91 PHE A N 1
ATOM 731 C CA . PHE A 1 91 ? -15.103 18.348 0.747 1.00 94.62 91 PHE A CA 1
ATOM 732 C C . PHE A 1 91 ? -16.601 18.201 1.025 1.00 94.62 91 PHE A C 1
ATOM 734 O O . PHE A 1 91 ? -16.988 17.964 2.170 1.00 94.62 91 PHE A O 1
ATOM 741 N N . GLN A 1 92 ? -17.441 18.224 -0.012 1.00 94.44 92 GLN A N 1
ATOM 742 C CA . GLN A 1 92 ? -18.877 17.974 0.143 1.00 94.44 92 GLN A CA 1
ATOM 743 C C . GLN A 1 92 ? -19.171 16.576 0.703 1.00 94.44 92 GLN A C 1
ATOM 745 O O . GLN A 1 92 ? -20.027 16.432 1.581 1.00 94.44 92 GLN A O 1
ATOM 750 N N . ARG A 1 93 ? -18.451 15.542 0.245 1.00 94.38 93 ARG A N 1
ATOM 751 C CA . ARG A 1 93 ? -18.592 14.179 0.780 1.00 94.38 93 ARG A CA 1
ATOM 752 C C . ARG A 1 93 ? -18.178 14.106 2.248 1.00 94.38 93 ARG A C 1
ATOM 754 O O . ARG A 1 93 ? -18.909 13.534 3.053 1.00 94.38 93 ARG A O 1
ATOM 761 N N . ILE A 1 94 ? -17.054 14.729 2.602 1.00 94.44 94 ILE A N 1
ATOM 762 C CA . ILE A 1 94 ? -16.575 14.778 3.989 1.00 94.44 94 ILE A CA 1
ATOM 763 C C . ILE A 1 94 ? -17.630 15.427 4.895 1.00 94.44 94 ILE A C 1
ATOM 765 O O . ILE A 1 94 ? -17.978 14.865 5.935 1.00 94.44 94 ILE A O 1
ATOM 769 N N . ASP A 1 95 ? -18.200 16.562 4.491 1.00 95.00 95 ASP A N 1
ATOM 770 C CA . ASP A 1 95 ? -19.227 17.250 5.279 1.00 95.00 95 ASP A CA 1
ATOM 771 C C . ASP A 1 95 ? -20.499 16.408 5.459 1.00 95.00 95 ASP A C 1
ATOM 773 O O . ASP A 1 95 ? -21.100 16.384 6.545 1.00 95.00 95 ASP A O 1
ATOM 777 N N . LEU A 1 96 ? -20.909 15.678 4.416 1.00 95.56 96 LEU A N 1
ATOM 778 C CA . LEU A 1 96 ? -22.037 14.745 4.479 1.00 95.56 96 LEU A CA 1
ATOM 779 C C . LEU A 1 96 ? -21.769 13.601 5.463 1.00 95.56 96 LEU A C 1
ATOM 781 O O . LEU A 1 96 ? -22.613 13.334 6.330 1.00 95.56 96 LEU A O 1
ATOM 785 N N . ASP A 1 97 ? -20.589 12.991 5.396 1.00 95.81 97 ASP A N 1
ATOM 786 C CA . ASP A 1 97 ? -20.185 11.894 6.279 1.00 95.81 97 ASP A CA 1
ATOM 787 C C . ASP A 1 97 ? -20.090 12.349 7.739 1.00 95.81 97 ASP A C 1
ATOM 789 O O . ASP A 1 97 ? -20.593 11.678 8.652 1.00 95.81 97 ASP A O 1
ATOM 793 N N . VAL A 1 98 ? -19.532 13.538 7.985 1.00 95.56 98 VAL A N 1
ATOM 794 C CA . VAL A 1 98 ? -19.480 14.153 9.320 1.00 95.56 98 VAL A CA 1
ATOM 795 C C . VAL A 1 98 ? -20.894 14.389 9.855 1.00 95.56 98 VAL A C 1
ATOM 797 O O . VAL A 1 98 ? -21.201 14.059 11.010 1.00 95.56 98 VAL A O 1
ATOM 800 N N . LYS A 1 99 ? -21.805 14.907 9.023 1.00 94.94 99 LYS A N 1
ATOM 801 C CA . LYS A 1 99 ? -23.209 15.140 9.400 1.00 94.94 99 LYS A CA 1
ATOM 802 C C . LYS A 1 99 ? -23.938 13.833 9.713 1.00 94.94 99 LYS A C 1
ATOM 804 O O . LYS A 1 99 ? -24.684 13.773 10.700 1.00 94.94 99 LYS A O 1
ATOM 809 N N . GLN A 1 100 ? -23.724 12.789 8.917 1.00 94.38 100 GLN A N 1
ATOM 810 C CA . GLN A 1 100 ? -24.315 11.467 9.129 1.00 94.38 100 GLN A CA 1
ATOM 811 C C . GLN A 1 100 ? -23.780 10.813 10.405 1.00 94.38 100 GLN A C 1
ATOM 813 O O . GLN A 1 100 ? -24.562 10.328 11.230 1.00 94.38 100 GLN A O 1
ATOM 818 N N . THR A 1 101 ? -22.471 10.890 10.629 1.00 94.62 101 THR A N 1
ATOM 819 C CA . THR A 1 101 ? -21.821 10.380 11.841 1.00 94.62 101 THR A CA 1
ATOM 820 C C . THR A 1 101 ? -22.347 11.094 13.083 1.00 94.62 101 THR A C 1
ATOM 822 O O . THR A 1 101 ? -22.781 10.444 14.036 1.00 94.62 101 THR A O 1
ATOM 825 N N . LYS A 1 102 ? -22.454 12.430 13.053 1.00 95.06 102 LYS A N 1
ATOM 826 C CA . LYS A 1 102 ? -23.009 13.230 14.160 1.00 95.06 102 LYS A CA 1
ATOM 827 C C . LYS A 1 102 ? -24.450 12.841 14.499 1.00 95.06 102 LYS A C 1
ATOM 829 O O . LYS A 1 102 ? -24.806 12.753 15.676 1.00 95.06 102 LYS A O 1
ATOM 834 N N . ARG A 1 103 ? -25.290 12.593 13.488 1.00 93.62 103 ARG A N 1
ATOM 835 C CA . ARG A 1 103 ? -26.672 12.113 13.687 1.00 93.62 103 ARG A CA 1
ATOM 836 C C . ARG A 1 103 ? -26.695 10.722 14.312 1.00 93.62 103 ARG A C 1
ATOM 838 O O . ARG A 1 103 ? -27.452 10.497 15.257 1.00 93.62 103 ARG A O 1
ATOM 845 N N . THR A 1 104 ? -25.850 9.817 13.829 1.00 93.31 104 THR A N 1
ATOM 846 C CA . THR A 1 104 ? -25.738 8.454 14.357 1.00 93.31 104 THR A CA 1
ATOM 847 C C . THR A 1 104 ? -25.301 8.458 15.818 1.00 93.31 104 THR A C 1
ATOM 849 O O . THR A 1 104 ? -25.977 7.848 16.644 1.00 93.31 104 THR A O 1
ATOM 852 N N . VAL A 1 105 ? -24.262 9.221 16.166 1.00 93.69 105 VAL A N 1
ATOM 853 C CA . VAL A 1 105 ? -23.781 9.362 17.550 1.00 93.69 105 VAL A CA 1
ATOM 854 C C . VAL A 1 105 ? -24.866 9.941 18.457 1.00 93.69 105 VAL A C 1
ATOM 856 O O . VAL A 1 105 ? -25.145 9.370 19.508 1.00 93.69 105 VAL A O 1
ATOM 859 N N . LYS A 1 106 ? -25.557 11.012 18.039 1.00 91.19 106 LYS A N 1
ATOM 860 C CA . LYS A 1 106 ? -26.679 11.574 18.815 1.00 91.19 106 LYS A CA 1
ATOM 861 C C . LYS A 1 106 ? -27.800 10.559 19.038 1.00 91.19 106 LYS A C 1
ATOM 863 O O . LYS A 1 106 ? -28.345 10.479 20.136 1.00 91.19 106 LYS A O 1
ATOM 868 N N . ARG A 1 107 ? -28.143 9.773 18.015 1.00 90.25 107 ARG A N 1
ATOM 869 C CA . ARG A 1 107 ? -29.162 8.720 18.121 1.00 90.25 107 ARG A CA 1
ATOM 870 C C . ARG A 1 107 ? -28.738 7.627 19.101 1.00 90.25 107 ARG A C 1
ATOM 872 O O . ARG A 1 107 ? -29.554 7.209 19.914 1.00 90.25 107 ARG A O 1
ATOM 879 N N . LEU A 1 108 ? -27.483 7.185 19.041 1.00 89.31 108 LEU A N 1
ATOM 880 C CA . LEU A 1 108 ? -26.936 6.184 19.961 1.00 89.31 108 LEU A CA 1
ATOM 881 C C . LEU A 1 108 ? -26.887 6.706 21.402 1.00 89.31 108 LEU A C 1
ATOM 883 O O . LEU A 1 108 ? -27.314 6.004 22.314 1.00 89.31 108 LEU A O 1
ATOM 887 N N . ALA A 1 109 ? -26.459 7.954 21.601 1.00 84.69 109 ALA A N 1
ATOM 888 C CA . ALA A 1 109 ? -26.460 8.604 22.909 1.00 84.69 109 ALA A CA 1
ATOM 889 C C . ALA A 1 109 ? -27.879 8.722 23.488 1.00 84.69 109 ALA A C 1
ATOM 891 O O . ALA A 1 109 ? -28.091 8.412 24.658 1.00 84.69 109 ALA A O 1
ATOM 892 N N . LYS A 1 110 ? -28.871 9.094 22.664 1.00 85.19 110 LYS A N 1
ATOM 893 C CA . LYS A 1 110 ? -30.278 9.150 23.085 1.00 85.19 110 LYS A CA 1
ATOM 894 C C . LYS A 1 110 ? -30.817 7.771 23.470 1.00 85.19 110 LYS A C 1
ATOM 896 O O . LYS A 1 110 ? -31.441 7.658 24.517 1.00 85.19 110 LYS A O 1
ATOM 901 N N . LYS A 1 111 ? -30.550 6.735 22.664 1.00 83.12 111 LYS A N 1
ATOM 902 C CA . LYS A 1 111 ? -30.947 5.353 22.982 1.00 83.12 111 LYS A CA 1
ATOM 903 C C . LYS A 1 111 ? -30.346 4.894 24.311 1.00 83.12 111 LYS A C 1
ATOM 905 O O . LYS A 1 111 ? -31.079 4.435 25.174 1.00 83.12 111 LYS A O 1
ATOM 910 N N . ARG A 1 112 ? -29.043 5.113 24.517 1.00 76.44 112 ARG A N 1
ATOM 911 C CA . ARG A 1 112 ? -28.359 4.771 25.773 1.00 76.44 112 ARG A CA 1
ATOM 912 C C . ARG A 1 112 ? -28.932 5.527 26.978 1.00 76.44 112 ARG A C 1
ATOM 914 O O . ARG A 1 112 ? -29.086 4.942 28.040 1.00 76.44 112 ARG A O 1
ATOM 921 N N . GLY A 1 113 ? -29.266 6.807 26.812 1.00 72.31 113 GLY A N 1
ATOM 922 C CA . GLY A 1 113 ? -29.896 7.608 27.865 1.00 72.31 113 GLY A CA 1
ATOM 923 C C . GLY A 1 113 ? -31.332 7.188 28.199 1.00 72.31 113 GLY A C 1
ATOM 924 O O . GLY A 1 113 ? -31.758 7.386 29.327 1.00 72.31 113 GLY A O 1
ATOM 925 N N . GLN A 1 114 ? -32.071 6.606 27.250 1.00 64.25 114 GLN A N 1
ATOM 926 C CA . GLN A 1 114 ? -33.406 6.047 27.496 1.00 64.25 114 GLN A CA 1
ATOM 927 C C . GLN A 1 114 ? -33.319 4.715 28.249 1.00 64.25 114 GLN A C 1
ATOM 929 O O . GLN A 1 114 ? -33.988 4.564 29.263 1.00 64.25 114 GLN A O 1
ATOM 934 N N . THR A 1 115 ? -32.413 3.820 27.842 1.00 65.69 115 THR A N 1
ATOM 935 C CA . THR A 1 115 ? -32.171 2.545 28.539 1.00 65.69 115 THR A CA 1
ATOM 936 C C . THR A 1 115 ? -31.737 2.742 29.995 1.00 65.69 115 THR A C 1
ATOM 938 O O . THR A 1 115 ? -32.132 1.978 30.862 1.00 65.69 115 THR A O 1
ATOM 941 N N . LEU A 1 116 ? -30.953 3.784 30.296 1.00 60.97 116 LEU A N 1
ATOM 942 C CA . LEU A 1 116 ? -30.546 4.079 31.677 1.00 60.97 116 LEU A CA 1
ATOM 943 C C . LEU A 1 116 ? -31.676 4.636 32.553 1.00 60.97 116 LEU A C 1
ATOM 945 O O . LEU A 1 116 ? -31.573 4.536 33.767 1.00 60.97 116 LEU A O 1
ATOM 949 N N . LYS A 1 117 ? -32.721 5.236 31.971 1.00 61.66 117 LYS A N 1
ATOM 950 C CA . LYS A 1 117 ? -33.884 5.708 32.740 1.00 61.66 117 LYS A CA 1
ATOM 951 C C . LYS A 1 117 ? -34.841 4.569 33.073 1.00 61.66 117 LYS A C 1
ATOM 953 O O . LYS A 1 117 ? -35.345 4.528 34.180 1.00 61.66 117 LYS A O 1
ATOM 958 N N . GLU A 1 118 ? -35.014 3.636 32.142 1.00 61.03 118 GLU A N 1
ATOM 959 C CA . GLU A 1 118 ? -35.859 2.449 32.316 1.00 61.03 118 GLU A CA 1
ATOM 960 C C . GLU A 1 118 ? -35.329 1.517 33.422 1.00 61.03 118 GLU A C 1
ATOM 962 O O . GLU A 1 118 ? -36.110 0.963 34.172 1.00 61.03 118 GLU A O 1
ATOM 967 N N . ILE A 1 119 ? -34.005 1.427 33.610 1.00 60.34 119 ILE A N 1
ATOM 968 C CA . ILE A 1 119 ? -33.382 0.612 34.678 1.00 60.34 119 ILE A CA 1
ATOM 969 C C . ILE A 1 119 ? -33.481 1.262 36.075 1.00 60.34 119 ILE A C 1
ATOM 971 O O . ILE A 1 119 ? -33.266 0.590 37.075 1.00 60.34 119 ILE A O 1
ATOM 975 N N . VAL A 1 120 ? -33.738 2.572 36.168 1.00 63.12 120 VAL A N 1
ATOM 976 C CA . VAL A 1 120 ? -33.754 3.310 37.450 1.00 63.12 120 VAL A CA 1
ATOM 977 C C . VAL A 1 120 ? -35.178 3.480 38.005 1.00 63.12 120 VAL A C 1
ATOM 979 O O . VAL A 1 120 ? -35.327 3.872 39.159 1.00 63.12 120 VAL A O 1
ATOM 982 N N . GLU A 1 121 ? -36.214 3.192 37.211 1.00 55.91 121 GLU A N 1
ATOM 983 C CA . GLU A 1 121 ? -37.629 3.282 37.620 1.00 55.91 121 GLU A CA 1
ATOM 984 C C . GLU A 1 121 ? -38.290 1.919 37.932 1.00 55.91 121 GLU A C 1
ATOM 986 O O . GLU A 1 121 ? -39.465 1.912 38.301 1.00 55.91 121 GLU A O 1
ATOM 991 N N . ASP A 1 122 ? -37.539 0.810 37.867 1.00 46.97 122 ASP A N 1
ATOM 992 C CA . ASP A 1 122 ? -37.900 -0.521 38.405 1.00 46.97 122 ASP A CA 1
ATOM 993 C C . ASP A 1 122 ? -37.166 -0.800 39.734 1.00 46.97 122 ASP A C 1
ATOM 995 O O . ASP A 1 122 ? -37.760 -1.460 40.622 1.00 46.97 122 ASP A O 1
#

Foldseek 3Di:
DQKFKWKDAPPDWLVVLCVQQVADSVVQCVQQVNPDRVVSNVDRITITIHPDPPRHHPDPPPIPSPRCPPPPPPDDDDDPDPPVQDVVNVVVVVVVVVVVVVVVVVVVVVVVVVVVVVVVVD

Secondary structure (DSSP, 8-state):
-PPEEEEE---S-HHHHHHHHT--HHHHHHHTT-SSGGGGGG-S-EEEEE--TT----S---------------S-S---------HHHHHHHHHHHHHHHHHHHHHHHHHHHHHHHHTT--

Organism: Globodera rostochiensis (NCBI:txid31243)

Radius of gyration: 24.31 Å; chains: 1; bounding box: 57×41×61 Å

Sequence (122 aa):
MAVSMIRHTPARSTNSLELCYKSSMFEIKRLNKLWSDQSLYCKPEVLIPIFDDDCVPNLSLNEKTDRIRNPSHNANRAENELNEETIDQLFQRIDLDVKQTKRTVKRLAKKRGQTLKEIVED

pLDDT: mean 73.61, std 18.31, range [37.31, 95.81]